Protein AF-A0A094D656-F1 (afdb_monomer)

Nearest PDB structures (foldseek):
  7aer-assembly1_B  TM=6.765E-01  e=6.781E-01  Shewanella oneidensis MR-1
  3q84-assembly1_A  TM=5.888E-01  e=5.180E+00  Homo sapiens

Secondary structure (DSSP, 8-state):
-TTTS-HHHHHHHHHHHHHHHHHHHHHHSTT--TT-HHHHHHHHHHHHHHHHH-SPPTTTSSSHHHHHHHHT--SS------

pLDDT: mean 77.71, std 17.27, range [36.53, 95.62]

Foldseek 3Di:
DVVPDDPLLVVLQVQLVVLVVQLVVLVVPPPDDPVDPVSVVSNVVSLVSNLVSPQHDCVVVPPVVVSCVSNVPDPDDDDDDD

Structure (mmCIF, N/CA/C/O backbone):
data_AF-A0A094D656-F1
#
_entry.id   AF-A0A094D656-F1
#
loop_
_atom_site.group_PDB
_atom_site.id
_atom_site.type_symbol
_atom_site.label_atom_id
_atom_site.label_alt_id
_atom_site.label_comp_id
_atom_site.label_asym_id
_atom_site.label_entity_id
_atom_site.label_seq_id
_atom_site.pdbx_PDB_ins_code
_atom_site.Cartn_x
_atom_site.Cartn_y
_atom_site.Cartn_z
_atom_site.occupancy
_atom_site.B_iso_or_equiv
_atom_site.auth_seq_id
_atom_site.auth_comp_id
_atom_site.auth_asym_id
_atom_site.auth_atom_id
_atom_site.pdbx_PDB_model_num
ATOM 1 N N . ASN A 1 1 ? -16.511 -5.593 10.256 1.00 71.44 1 ASN A N 1
ATOM 2 C CA . ASN A 1 1 ? -15.999 -5.019 11.522 1.00 71.44 1 ASN A CA 1
ATOM 3 C C . ASN A 1 1 ? -16.188 -3.505 11.694 1.00 71.44 1 ASN A C 1
ATOM 5 O O . ASN A 1 1 ? -15.985 -3.026 12.796 1.00 71.44 1 ASN A O 1
ATOM 9 N N . LYS A 1 2 ? -16.695 -2.732 10.709 1.00 72.25 2 LYS A N 1
ATOM 10 C CA . LYS A 1 2 ? -16.835 -1.261 10.8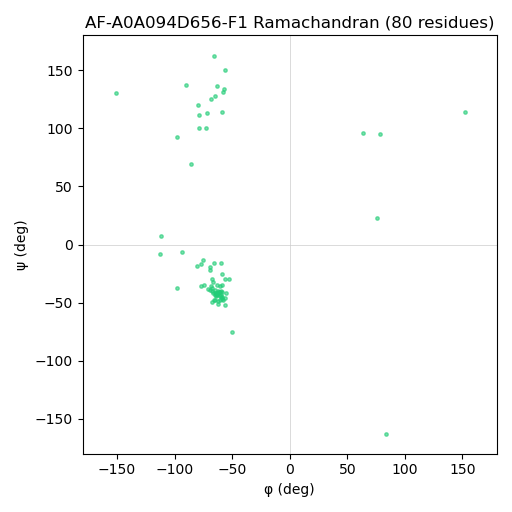60 1.00 72.25 2 LYS A CA 1
ATOM 11 C C . LYS A 1 2 ? -17.668 -0.773 12.061 1.00 72.25 2 LYS A C 1
ATOM 13 O O . LYS A 1 2 ? -17.400 0.300 12.572 1.00 72.25 2 LYS A O 1
ATOM 18 N N . ALA A 1 3 ? -18.660 -1.538 12.518 1.00 73.25 3 ALA A N 1
ATOM 19 C CA . ALA A 1 3 ? -19.485 -1.160 13.671 1.00 73.25 3 ALA A CA 1
ATOM 20 C C . ALA A 1 3 ? -18.824 -1.448 15.036 1.00 73.25 3 ALA A C 1
ATOM 22 O O . ALA A 1 3 ? -19.259 -0.899 16.043 1.00 73.25 3 ALA A O 1
ATOM 23 N N . SER A 1 4 ? -17.806 -2.313 15.073 1.00 81.56 4 SER A N 1
ATOM 24 C CA . SER A 1 4 ? -17.136 -2.785 16.293 1.00 81.56 4 SER A CA 1
ATOM 25 C C . SER A 1 4 ? -15.688 -2.301 16.423 1.00 81.56 4 SER A C 1
ATOM 27 O O . SER A 1 4 ? -15.068 -2.512 17.459 1.00 81.56 4 SER A O 1
ATOM 29 N N . THR A 1 5 ? -15.145 -1.667 15.385 1.00 81.00 5 THR A N 1
ATOM 30 C CA . THR A 1 5 ? -13.801 -1.083 15.368 1.00 81.00 5 THR A CA 1
ATOM 31 C C . THR A 1 5 ? -13.851 0.371 15.843 1.00 81.00 5 THR A C 1
ATOM 33 O O . THR A 1 5 ? -14.734 1.134 15.443 1.00 81.00 5 THR A O 1
ATOM 36 N N . SER A 1 6 ? -12.897 0.771 16.686 1.00 86.69 6 SER A N 1
ATOM 37 C CA . SER A 1 6 ? -12.762 2.153 17.155 1.00 86.69 6 SER A CA 1
ATOM 38 C C . SER A 1 6 ? -12.629 3.120 15.977 1.00 86.69 6 SER A C 1
ATOM 40 O O . SER A 1 6 ? -12.059 2.780 14.945 1.00 86.69 6 SER A O 1
ATOM 42 N N . LYS A 1 7 ? -13.095 4.366 16.124 1.00 85.44 7 LYS A N 1
ATOM 43 C CA . LYS A 1 7 ? -12.957 5.384 15.062 1.00 85.44 7 LYS A CA 1
ATOM 44 C C . LYS A 1 7 ? -11.498 5.654 14.680 1.00 85.44 7 LYS A C 1
ATOM 46 O O . LYS A 1 7 ? -11.216 5.928 13.520 1.00 85.44 7 LYS A O 1
ATOM 51 N N . GLU A 1 8 ? -10.595 5.588 15.654 1.00 82.50 8 GLU A N 1
ATOM 52 C CA . GLU A 1 8 ? -9.158 5.756 15.434 1.00 82.50 8 GLU A CA 1
ATOM 53 C C . GLU A 1 8 ? -8.577 4.595 14.618 1.00 82.50 8 GLU A C 1
ATOM 55 O O . GLU A 1 8 ? -7.957 4.829 13.583 1.00 82.50 8 GLU A O 1
ATOM 60 N N . ASP A 1 9 ? -8.877 3.355 15.012 1.00 82.94 9 ASP A N 1
ATOM 61 C CA . ASP A 1 9 ? -8.472 2.153 14.276 1.00 82.94 9 ASP A CA 1
ATOM 62 C C . ASP A 1 9 ? -9.068 2.124 12.865 1.00 82.94 9 ASP A C 1
ATOM 64 O O . ASP A 1 9 ? -8.369 1.820 11.905 1.00 82.94 9 ASP A O 1
ATOM 68 N N . LEU A 1 10 ? -10.336 2.519 12.702 1.00 86.62 10 LEU A N 1
ATOM 69 C CA . LEU A 1 10 ? -10.963 2.631 11.384 1.00 86.62 10 LEU A CA 1
ATOM 70 C C . LEU A 1 10 ? -10.217 3.598 10.479 1.00 86.62 10 LEU A C 1
ATOM 72 O O . LEU A 1 10 ? -9.956 3.261 9.330 1.00 86.62 10 LEU A O 1
ATOM 76 N N . LYS A 1 11 ? -9.844 4.770 10.997 1.00 85.94 11 LYS A N 1
ATOM 77 C CA . LYS A 1 11 ? -9.086 5.756 10.229 1.00 85.94 11 LYS A CA 1
ATOM 78 C C . LYS A 1 11 ? -7.716 5.209 9.819 1.00 85.94 11 LYS A C 1
ATOM 80 O O . LYS A 1 11 ? -7.291 5.430 8.691 1.00 85.94 11 LYS A O 1
ATOM 85 N N . ARG A 1 12 ? -7.039 4.479 10.711 1.00 86.75 12 ARG A N 1
ATOM 86 C CA . ARG A 1 12 ? -5.758 3.820 10.406 1.00 86.75 12 ARG A CA 1
ATOM 87 C C . ARG A 1 12 ? -5.917 2.746 9.333 1.00 86.75 12 ARG A C 1
ATOM 89 O O . ARG A 1 12 ? -5.124 2.704 8.403 1.00 86.75 12 ARG A O 1
ATOM 96 N N . PHE A 1 13 ? -6.955 1.919 9.423 1.00 87.62 13 PHE A N 1
ATOM 97 C CA . PHE A 1 13 ? -7.224 0.865 8.443 1.00 87.62 13 PHE A CA 1
ATOM 98 C C . PHE A 1 13 ? -7.636 1.422 7.078 1.00 87.62 13 PHE A C 1
ATOM 100 O O . PHE A 1 13 ? -7.251 0.868 6.052 1.00 87.62 13 PHE A O 1
ATOM 107 N N . GLU A 1 14 ? -8.387 2.524 7.047 1.00 89.62 14 GLU A N 1
ATOM 108 C CA . GLU A 1 14 ? -8.712 3.233 5.805 1.00 89.62 14 GLU A CA 1
ATOM 109 C C . GLU A 1 14 ? -7.455 3.830 5.155 1.00 89.62 14 GLU A C 1
ATOM 111 O O . GLU A 1 14 ? -7.297 3.733 3.939 1.00 89.62 14 GLU A O 1
ATOM 116 N N . GLU A 1 15 ? -6.521 4.363 5.949 1.00 88.88 15 GLU A N 1
ATOM 117 C CA . GLU A 1 15 ? -5.225 4.834 5.443 1.00 88.88 15 GLU A CA 1
ATOM 118 C C . GLU A 1 15 ? -4.377 3.676 4.895 1.00 88.88 15 GLU A C 1
ATOM 120 O O . GLU A 1 15 ? -3.895 3.749 3.769 1.00 88.88 15 GLU A O 1
ATOM 125 N N . GLN A 1 16 ? -4.259 2.566 5.632 1.00 87.06 16 GLN A N 1
ATOM 126 C CA . GLN A 1 16 ? -3.559 1.366 5.154 1.00 87.06 16 GLN A CA 1
ATOM 127 C C . GLN A 1 16 ? -4.152 0.857 3.837 1.00 87.06 16 GLN A C 1
ATOM 129 O O . GLN A 1 16 ? -3.410 0.578 2.898 1.00 87.06 16 GLN A O 1
ATOM 134 N N . GLN A 1 17 ? -5.484 0.772 3.742 1.00 89.62 17 GLN A N 1
ATOM 135 C CA . GLN A 1 17 ? -6.169 0.350 2.521 1.00 89.62 17 GLN A CA 1
ATOM 136 C C . GLN A 1 17 ? -5.818 1.260 1.344 1.00 89.62 17 GLN A C 1
ATOM 138 O O . GLN A 1 17 ? -5.483 0.767 0.268 1.00 89.62 17 GLN A O 1
ATOM 143 N N . ARG A 1 18 ? -5.883 2.578 1.550 1.00 92.56 18 ARG A N 1
ATOM 144 C CA . ARG A 1 18 ? -5.558 3.562 0.519 1.00 92.56 18 ARG A CA 1
ATOM 145 C C . ARG A 1 18 ? -4.122 3.401 0.027 1.00 92.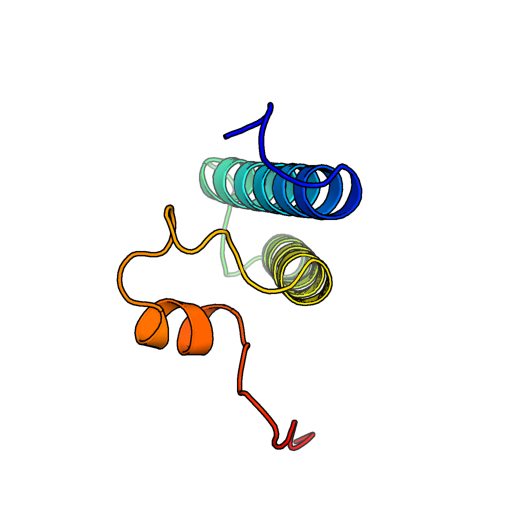56 18 ARG A C 1
ATOM 147 O O . ARG A 1 18 ? -3.890 3.377 -1.177 1.00 92.56 18 ARG A O 1
ATOM 154 N N . VAL A 1 19 ? -3.173 3.269 0.946 1.00 90.56 19 VAL A N 1
ATOM 155 C CA . VAL A 1 19 ? -1.752 3.125 0.617 1.00 90.56 19 VAL A CA 1
ATOM 156 C C . VAL A 1 19 ? -1.497 1.832 -0.166 1.00 90.56 19 VAL A C 1
ATOM 158 O O . VAL A 1 19 ? -0.787 1.864 -1.170 1.00 90.56 19 VAL A O 1
ATOM 161 N N . VAL A 1 20 ? -2.116 0.711 0.231 1.00 90.06 20 VAL A N 1
ATOM 162 C CA . VAL A 1 20 ? -2.059 -0.554 -0.528 1.00 90.06 20 VAL A CA 1
ATOM 163 C C . VAL A 1 20 ? -2.631 -0.370 -1.934 1.00 90.06 20 VAL A C 1
ATOM 165 O O . VAL A 1 20 ? -2.020 -0.812 -2.903 1.00 90.06 20 VAL A O 1
ATOM 168 N N . GLU A 1 21 ? -3.778 0.295 -2.069 1.00 93.06 21 GLU A N 1
ATOM 169 C CA . GLU A 1 21 ? -4.404 0.545 -3.370 1.00 93.06 21 GLU A CA 1
ATOM 170 C C . GLU A 1 21 ? -3.508 1.398 -4.282 1.00 93.06 21 GLU A C 1
ATOM 172 O O . GLU A 1 21 ? -3.378 1.096 -5.467 1.00 93.06 21 GLU A O 1
ATOM 177 N N . GLU A 1 22 ? -2.853 2.431 -3.744 1.00 93.75 22 GLU A N 1
ATOM 178 C CA . GLU A 1 22 ? -1.889 3.256 -4.485 1.00 93.75 22 GLU A CA 1
ATOM 179 C C . GLU A 1 22 ? -0.673 2.441 -4.955 1.00 93.75 22 GLU A C 1
ATOM 181 O O . GLU A 1 22 ? -0.254 2.572 -6.105 1.00 93.75 22 GLU A O 1
ATOM 186 N N . ILE A 1 23 ? -0.140 1.560 -4.102 1.00 91.25 23 ILE A N 1
ATOM 187 C CA . ILE A 1 23 ? 0.964 0.656 -4.456 1.00 91.25 23 ILE A CA 1
ATOM 188 C C . ILE A 1 23 ? 0.549 -0.295 -5.582 1.00 91.25 23 ILE A C 1
ATOM 190 O O . ILE A 1 23 ? 1.254 -0.403 -6.585 1.00 91.25 23 ILE A O 1
ATOM 194 N N . VAL A 1 24 ? -0.592 -0.975 -5.435 1.00 94.25 24 VAL A N 1
ATOM 195 C CA . VAL A 1 24 ? -1.084 -1.941 -6.429 1.00 94.25 24 VAL A CA 1
ATOM 196 C C . VAL A 1 24 ? -1.319 -1.250 -7.767 1.00 94.25 24 VAL A C 1
ATOM 198 O O . VAL A 1 24 ? -0.796 -1.710 -8.777 1.00 94.25 24 VAL A O 1
ATOM 201 N N . LYS A 1 25 ? -2.002 -0.098 -7.771 1.00 94.81 25 LYS A N 1
ATOM 202 C CA . LYS A 1 25 ? -2.208 0.691 -8.994 1.00 94.81 25 LYS A CA 1
ATOM 203 C C . LYS A 1 25 ? -0.895 1.044 -9.670 1.00 94.81 25 LYS A C 1
ATOM 205 O O . LYS A 1 25 ? -0.809 0.954 -10.888 1.00 94.81 25 LYS A O 1
ATOM 210 N N . LYS A 1 26 ? 0.124 1.424 -8.894 1.00 93.94 26 LYS A N 1
ATOM 211 C CA . LYS A 1 26 ? 1.430 1.768 -9.449 1.00 93.94 26 LYS A CA 1
ATOM 212 C C . LYS A 1 26 ? 2.102 0.571 -10.117 1.00 93.94 26 LYS A C 1
ATOM 214 O O . LYS A 1 26 ? 2.647 0.733 -11.200 1.00 93.94 26 LYS A O 1
ATOM 219 N N . PHE A 1 27 ? 2.029 -0.613 -9.512 1.00 93.38 27 PHE A N 1
ATOM 220 C CA . PHE A 1 27 ? 2.536 -1.852 -10.114 1.00 93.38 27 PHE A CA 1
ATOM 221 C C . PHE A 1 27 ? 1.743 -2.301 -11.348 1.00 93.38 27 PHE A C 1
ATOM 223 O O . PHE A 1 27 ? 2.304 -2.930 -12.241 1.00 93.38 27 PHE A O 1
ATOM 230 N N . GLU A 1 28 ? 0.449 -1.990 -11.408 1.00 95.56 28 GLU A N 1
ATOM 231 C CA . GLU A 1 28 ? -0.407 -2.284 -12.562 1.00 95.56 28 GLU A CA 1
ATOM 232 C C . GLU A 1 28 ? -0.161 -1.339 -13.752 1.00 95.56 28 GLU A C 1
ATOM 234 O O . GLU A 1 28 ? -0.611 -1.624 -14.866 1.00 95.56 28 GLU A O 1
ATOM 239 N N . GLU A 1 29 ? 0.557 -0.225 -13.561 1.00 95.62 29 GLU A N 1
ATOM 240 C CA . GLU A 1 29 ? 0.911 0.669 -14.661 1.00 95.62 29 GLU A CA 1
ATOM 241 C C . GLU A 1 29 ? 1.843 -0.048 -15.655 1.00 95.62 29 GLU A C 1
ATOM 243 O O . GLU A 1 29 ? 2.908 -0.531 -15.274 1.00 95.62 29 GLU A O 1
ATOM 248 N N . PRO A 1 30 ? 1.535 -0.051 -16.966 1.00 95.56 30 PRO A N 1
ATOM 249 C CA . PRO A 1 30 ? 2.365 -0.730 -17.967 1.00 95.56 30 PRO A CA 1
ATOM 250 C C . PRO A 1 30 ? 3.759 -0.103 -18.121 1.00 95.56 30 PRO A C 1
ATOM 252 O O . PRO A 1 30 ? 4.646 -0.693 -18.733 1.00 95.56 30 PRO A O 1
ATOM 255 N N . THR A 1 31 ? 3.935 1.116 -17.614 1.00 95.19 31 THR A N 1
ATOM 256 C CA . THR A 1 31 ? 5.194 1.861 -17.618 1.00 95.19 31 THR A CA 1
ATOM 257 C C . THR A 1 31 ? 6.003 1.670 -16.345 1.00 95.19 31 THR A C 1
ATOM 259 O O 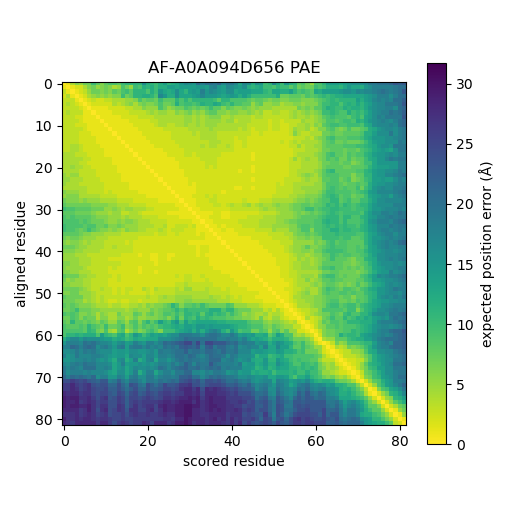. THR A 1 31 ? 7.117 2.185 -16.280 1.00 95.19 31 THR A O 1
ATOM 262 N N . TYR A 1 32 ? 5.453 0.978 -15.343 1.00 94.75 32 TYR A N 1
ATOM 263 C CA . TYR A 1 32 ? 6.158 0.714 -14.102 1.00 94.75 32 TYR A CA 1
ATOM 264 C C . TYR A 1 32 ? 7.467 -0.020 -14.375 1.00 94.75 32 TYR A C 1
ATOM 266 O O . TYR A 1 32 ? 7.515 -1.002 -15.122 1.00 94.75 32 TYR A O 1
ATOM 274 N N . THR A 1 33 ? 8.538 0.442 -13.741 1.00 92.44 33 THR A N 1
ATOM 275 C CA . THR A 1 33 ? 9.807 -0.270 -13.765 1.00 92.44 33 THR A CA 1
ATOM 276 C C . THR A 1 33 ? 10.610 -0.007 -12.504 1.00 92.44 33 THR A C 1
ATOM 278 O O . THR A 1 33 ? 10.881 1.137 -12.150 1.00 92.44 33 THR A O 1
ATOM 281 N N . ASP A 1 34 ? 11.095 -1.072 -11.868 1.00 89.00 34 ASP A N 1
ATOM 282 C CA . ASP A 1 34 ? 12.044 -0.978 -10.754 1.00 89.00 34 ASP A CA 1
ATOM 283 C C . ASP A 1 34 ? 13.356 -0.268 -11.140 1.00 89.00 34 ASP A C 1
ATOM 285 O O . ASP A 1 34 ? 14.114 0.163 -10.276 1.00 89.00 34 ASP A O 1
ATOM 289 N N . ALA A 1 35 ? 13.655 -0.106 -12.433 1.00 93.56 35 ALA A N 1
ATOM 290 C CA . ALA A 1 35 ? 14.804 0.680 -12.878 1.00 93.56 35 ALA A CA 1
ATOM 291 C C . ALA A 1 35 ? 14.562 2.202 -12.803 1.00 93.56 35 ALA A C 1
ATOM 293 O O . ALA A 1 35 ? 15.520 2.976 -12.848 1.00 93.56 35 ALA A O 1
ATOM 294 N N . SER A 1 36 ? 13.304 2.643 -12.694 1.00 95.00 36 SER A N 1
ATOM 295 C CA . SER A 1 36 ? 12.932 4.053 -12.595 1.00 95.00 36 SER A CA 1
ATOM 296 C C . SER A 1 36 ? 13.138 4.538 -11.158 1.00 95.00 36 SER A C 1
ATOM 298 O O . SER A 1 36 ? 12.499 4.021 -10.237 1.00 95.00 36 SER A O 1
ATOM 300 N N . PRO A 1 37 ? 14.000 5.546 -10.924 1.00 94.38 37 PRO A N 1
ATOM 301 C CA . PRO A 1 37 ? 14.179 6.104 -9.587 1.00 94.38 37 PRO A CA 1
ATOM 302 C C . PRO A 1 37 ? 12.870 6.699 -9.055 1.00 94.38 37 PRO A C 1
ATOM 304 O O . PRO A 1 37 ? 12.567 6.527 -7.882 1.00 94.38 37 PRO A O 1
ATOM 307 N N . THR A 1 38 ? 12.054 7.302 -9.924 1.00 94.38 38 THR A N 1
ATOM 308 C CA . THR A 1 38 ? 10.757 7.878 -9.552 1.00 94.38 38 THR A CA 1
ATOM 309 C C . THR A 1 38 ? 9.753 6.814 -9.116 1.00 94.38 38 THR A C 1
ATOM 311 O O . THR A 1 38 ? 9.051 7.011 -8.128 1.00 94.38 38 THR A O 1
ATOM 314 N N . ASP A 1 39 ? 9.689 5.673 -9.809 1.00 93.00 39 ASP A N 1
ATOM 315 C CA . ASP A 1 39 ? 8.768 4.599 -9.421 1.00 93.00 39 ASP A CA 1
ATOM 316 C C . ASP A 1 39 ? 9.216 3.947 -8.110 1.00 93.00 39 ASP A C 1
ATOM 318 O O . ASP A 1 39 ? 8.394 3.677 -7.236 1.00 93.00 39 ASP A O 1
ATOM 322 N N . ARG A 1 40 ? 10.529 3.765 -7.925 1.00 93.25 40 ARG A N 1
ATOM 323 C CA . ARG A 1 40 ? 11.093 3.268 -6.666 1.00 93.25 40 ARG A CA 1
ATOM 324 C C . ARG A 1 40 ? 10.817 4.202 -5.494 1.00 93.25 40 ARG A C 1
ATOM 326 O O . ARG A 1 40 ? 10.372 3.732 -4.451 1.00 93.25 40 ARG A O 1
ATOM 333 N N . GLU A 1 41 ? 11.071 5.499 -5.651 1.00 94.00 41 GL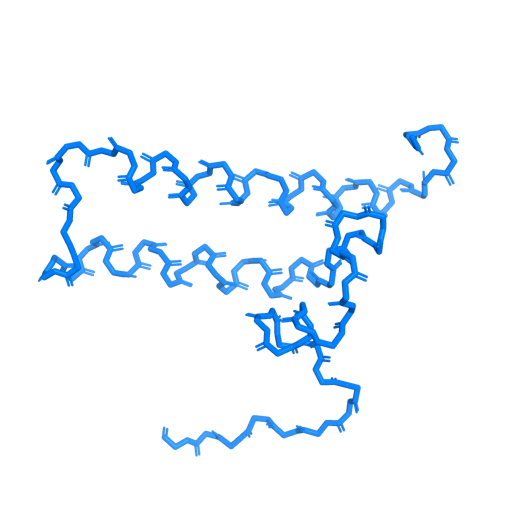U A N 1
ATOM 334 C CA . GLU A 1 41 ? 10.787 6.501 -4.618 1.00 94.00 41 GLU A CA 1
ATOM 335 C C . GLU A 1 41 ? 9.298 6.517 -4.271 1.00 94.00 41 GLU A C 1
ATOM 337 O O . GLU A 1 41 ? 8.949 6.461 -3.093 1.00 94.00 41 GLU A O 1
ATOM 342 N N . TYR A 1 42 ? 8.421 6.465 -5.280 1.00 93.62 42 TYR A N 1
ATOM 343 C CA . TYR A 1 42 ? 6.979 6.383 -5.070 1.00 93.62 42 TYR A CA 1
ATOM 344 C C . TYR A 1 42 ? 6.606 5.179 -4.195 1.00 93.62 42 TYR A C 1
ATOM 346 O O . TYR A 1 42 ? 5.925 5.348 -3.185 1.00 93.62 42 TYR A O 1
ATOM 354 N N . ILE A 1 43 ? 7.072 3.972 -4.533 1.00 92.25 43 ILE A N 1
ATOM 355 C CA . ILE A 1 43 ? 6.767 2.761 -3.755 1.00 92.25 43 ILE A CA 1
ATOM 356 C C . ILE A 1 43 ? 7.331 2.856 -2.331 1.00 92.25 43 ILE A C 1
ATOM 358 O O . ILE A 1 43 ? 6.619 2.545 -1.376 1.00 92.25 43 ILE A O 1
ATOM 362 N N . VAL A 1 44 ? 8.569 3.331 -2.162 1.00 89.81 44 VAL A N 1
ATOM 363 C CA . VAL A 1 44 ? 9.206 3.485 -0.842 1.00 89.81 44 VAL A CA 1
ATOM 364 C C . VAL A 1 44 ? 8.427 4.452 0.052 1.00 89.81 44 VAL A C 1
ATOM 366 O O . VAL A 1 44 ? 8.178 4.128 1.213 1.00 89.81 44 VAL A O 1
ATOM 369 N N . GLU A 1 45 ? 7.980 5.596 -0.471 1.00 91.50 45 GLU A N 1
ATOM 370 C CA . GLU A 1 45 ? 7.154 6.548 0.285 1.00 91.50 45 GLU A CA 1
ATOM 371 C C . GLU A 1 45 ? 5.851 5.911 0.786 1.00 91.50 45 GLU A C 1
ATOM 373 O O . GLU A 1 45 ? 5.444 6.128 1.930 1.00 91.50 45 GLU A O 1
ATOM 378 N N . ARG A 1 46 ? 5.198 5.085 -0.043 1.00 92.69 46 ARG A N 1
ATOM 379 C CA . ARG A 1 46 ? 3.962 4.395 0.353 1.00 92.69 46 ARG A CA 1
ATOM 380 C C . ARG A 1 46 ? 4.246 3.305 1.384 1.00 92.69 46 ARG A C 1
ATOM 382 O O . ARG A 1 46 ? 3.502 3.186 2.351 1.00 92.69 46 ARG A O 1
ATOM 389 N N . MET A 1 47 ? 5.349 2.570 1.261 1.00 86.81 47 MET A N 1
ATOM 390 C CA . MET A 1 47 ? 5.754 1.597 2.284 1.00 86.81 47 MET A CA 1
ATOM 391 C C . MET A 1 47 ? 6.029 2.267 3.638 1.00 86.81 47 MET A C 1
ATOM 393 O O . MET A 1 47 ? 5.579 1.773 4.671 1.00 86.81 47 MET A O 1
ATOM 397 N N . GLN A 1 48 ? 6.687 3.431 3.648 1.00 86.31 48 GLN A N 1
ATOM 398 C CA . GLN A 1 48 ? 6.897 4.219 4.869 1.00 86.31 48 GLN A CA 1
ATOM 399 C C . GLN A 1 48 ? 5.577 4.732 5.460 1.00 86.31 48 GLN A C 1
ATOM 401 O O . GLN A 1 48 ? 5.371 4.660 6.671 1.00 86.31 48 GLN A O 1
ATOM 406 N N . SER A 1 49 ? 4.659 5.209 4.614 1.00 86.75 49 SER A N 1
ATOM 407 C CA . SER A 1 49 ? 3.312 5.611 5.036 1.00 86.75 49 SER A CA 1
ATOM 408 C C . SER A 1 49 ? 2.549 4.446 5.679 1.00 86.75 49 SER A C 1
ATOM 410 O O . SER A 1 49 ? 1.920 4.618 6.724 1.00 86.75 49 SER A O 1
ATOM 412 N N . MET A 1 50 ? 2.683 3.236 5.129 1.00 85.25 50 MET A N 1
ATOM 413 C CA . MET A 1 50 ? 2.070 2.035 5.692 1.00 85.25 50 MET A CA 1
ATOM 414 C C . MET A 1 50 ? 2.647 1.673 7.063 1.00 85.25 50 MET A C 1
ATOM 416 O O . MET A 1 50 ? 1.881 1.397 7.986 1.00 85.25 50 MET A O 1
ATOM 420 N N . GLN A 1 51 ? 3.972 1.749 7.232 1.00 82.19 51 GLN A N 1
ATOM 421 C CA . GLN A 1 51 ? 4.609 1.562 8.542 1.00 82.19 51 GLN A CA 1
ATOM 422 C C . GLN A 1 51 ? 4.126 2.601 9.562 1.00 82.19 51 GLN A C 1
ATOM 424 O O . GLN A 1 51 ? 3.830 2.251 10.703 1.00 82.19 51 GLN A O 1
ATOM 429 N N . ALA A 1 52 ? 3.976 3.866 9.154 1.00 81.38 52 ALA A N 1
ATOM 430 C CA . ALA A 1 52 ? 3.470 4.933 10.019 1.00 81.38 52 ALA A CA 1
ATOM 431 C C . ALA A 1 52 ? 1.994 4.733 10.417 1.00 81.38 52 ALA A C 1
ATOM 433 O O . ALA A 1 52 ? 1.601 5.079 11.533 1.00 81.38 52 ALA A O 1
ATOM 434 N N . ALA A 1 53 ? 1.176 4.140 9.540 1.00 81.75 53 ALA A N 1
ATOM 435 C CA . ALA A 1 53 ? -0.193 3.737 9.869 1.00 81.75 53 ALA A CA 1
ATOM 436 C C . ALA A 1 53 ? -0.235 2.557 10.869 1.00 81.75 53 ALA A C 1
ATOM 438 O O . ALA A 1 53 ? -1.230 2.364 11.580 1.00 81.75 53 ALA A O 1
ATOM 439 N N . GLY A 1 54 ? 0.873 1.823 10.997 1.00 78.81 54 GLY A N 1
ATOM 440 C CA . GLY A 1 54 ? 1.114 0.725 11.931 1.00 78.81 54 GLY A CA 1
ATOM 441 C C . GLY A 1 54 ? 0.581 -0.615 11.438 1.00 78.81 54 GLY A C 1
ATOM 442 O O . GLY A 1 54 ? 0.304 -0.784 10.254 1.00 78.81 54 GLY A O 1
ATOM 443 N N . SER A 1 55 ? 0.445 -1.580 12.349 1.00 74.62 55 SER A N 1
ATOM 444 C CA . SER A 1 55 ? 0.139 -2.964 11.982 1.00 74.62 55 SER A CA 1
ATOM 445 C C . SER A 1 55 ? -1.227 -3.112 11.289 1.00 74.62 55 SER A C 1
ATOM 447 O O . SER A 1 55 ? -2.209 -2.509 11.741 1.00 74.62 55 SER A O 1
ATOM 449 N N . PRO A 1 56 ? -1.317 -3.909 10.209 1.00 71.50 56 PRO A N 1
ATOM 450 C CA . PRO A 1 56 ? -2.585 -4.207 9.552 1.00 71.50 56 PRO A CA 1
ATOM 451 C C . PRO A 1 56 ? -3.531 -5.029 10.451 1.00 71.50 56 PRO A C 1
ATOM 453 O O . PRO A 1 56 ? -3.086 -5.629 11.433 1.00 71.50 56 PRO A O 1
ATOM 456 N N . PRO A 1 57 ? -4.846 -5.073 10.150 1.00 72.88 57 PRO A N 1
ATOM 457 C CA . PRO A 1 57 ? -5.812 -5.840 10.933 1.00 72.88 57 PRO A CA 1
ATOM 458 C C . PRO A 1 57 ? -5.438 -7.325 10.984 1.00 72.88 57 PRO A C 1
ATOM 460 O O . PRO A 1 57 ? -5.241 -7.937 9.936 1.00 72.88 57 PRO A O 1
ATOM 463 N N . ALA A 1 58 ? -5.427 -7.926 12.178 1.00 69.75 58 ALA A N 1
ATOM 464 C CA . ALA A 1 58 ? -5.067 -9.338 12.376 1.00 69.75 58 ALA A CA 1
ATOM 465 C C . ALA A 1 58 ? -5.962 -10.328 11.596 1.00 69.75 58 ALA A C 1
ATOM 467 O O . ALA A 1 58 ? -5.523 -11.415 11.249 1.00 69.75 58 ALA A O 1
ATOM 468 N N . ASP A 1 59 ? -7.202 -9.946 11.270 1.00 71.31 59 ASP A N 1
ATOM 469 C CA . ASP A 1 59 ? -8.086 -10.733 10.393 1.00 71.31 59 ASP A CA 1
ATOM 470 C C . ASP A 1 59 ? -7.624 -10.768 8.920 1.00 71.31 59 ASP A C 1
ATOM 472 O O . ASP A 1 59 ? -8.043 -11.647 8.169 1.00 71.31 59 ASP A O 1
ATOM 476 N N . LEU A 1 60 ? -6.816 -9.797 8.475 1.00 68.06 60 LEU A N 1
ATOM 477 C CA . LEU A 1 60 ? -6.356 -9.675 7.083 1.00 68.06 60 LEU A CA 1
ATOM 478 C C . LEU A 1 60 ? -4.962 -10.266 6.874 1.00 68.06 60 LEU A C 1
ATOM 480 O O . LEU A 1 60 ? -4.694 -10.874 5.840 1.00 68.06 60 LEU A O 1
ATOM 484 N N . VAL A 1 61 ? -4.077 -10.090 7.850 1.00 64.69 61 VAL A N 1
ATOM 485 C CA . VAL A 1 61 ? -2.744 -10.693 7.874 1.00 64.69 61 VAL A CA 1
ATOM 486 C C . VAL A 1 61 ? -2.801 -11.942 8.736 1.00 64.69 61 VAL A C 1
ATOM 488 O O . VAL A 1 61 ? -2.662 -11.861 9.948 1.00 64.69 61 VAL A O 1
ATOM 491 N N . GLY A 1 62 ? -3.053 -13.089 8.100 1.00 67.38 62 GLY A N 1
ATOM 492 C CA . GLY A 1 62 ? -3.186 -14.375 8.788 1.00 67.38 62 GLY A CA 1
ATOM 493 C C . GLY A 1 62 ? -2.024 -14.664 9.747 1.00 67.38 62 GLY A C 1
ATOM 494 O O . GLY A 1 62 ? -2.187 -14.563 10.960 1.00 67.38 62 GLY A O 1
ATOM 495 N N . ASP A 1 63 ? -0.847 -15.027 9.230 1.00 60.97 63 ASP A N 1
ATOM 496 C CA . ASP A 1 63 ? 0.332 -15.224 10.080 1.00 60.97 63 ASP A CA 1
ATOM 497 C C . ASP A 1 63 ? 0.963 -13.871 10.441 1.00 60.97 63 ASP A C 1
ATOM 499 O O . ASP A 1 63 ? 1.697 -13.268 9.650 1.00 60.97 63 ASP A O 1
ATOM 503 N N . MET A 1 64 ? 0.669 -13.402 11.655 1.00 56.66 64 MET A N 1
ATOM 504 C CA . MET A 1 64 ? 1.218 -12.173 12.232 1.00 56.66 64 MET A CA 1
ATOM 505 C C . MET A 1 64 ? 2.750 -12.120 12.184 1.00 56.66 64 MET A C 1
ATOM 507 O O . MET A 1 64 ? 3.282 -11.027 12.022 1.00 56.66 64 MET A O 1
ATOM 511 N N . ALA A 1 65 ? 3.461 -13.254 12.237 1.00 57.28 65 ALA A N 1
ATOM 512 C CA . ALA A 1 65 ? 4.922 -13.262 12.137 1.00 57.28 65 ALA A CA 1
ATOM 513 C C . ALA A 1 65 ? 5.391 -12.767 10.759 1.00 57.28 65 ALA A C 1
ATOM 515 O O . ALA A 1 65 ? 6.180 -11.828 10.667 1.00 57.28 65 ALA A O 1
ATOM 516 N N . SER A 1 66 ? 4.791 -13.297 9.689 1.00 58.78 66 SER A N 1
ATOM 517 C CA . SER A 1 66 ? 5.093 -12.882 8.312 1.00 58.78 66 SER A CA 1
ATOM 518 C C . SER A 1 66 ? 4.739 -11.413 8.044 1.00 58.78 66 SER A C 1
ATOM 520 O O . SER A 1 66 ? 5.449 -10.707 7.329 1.00 58.78 66 SER A O 1
ATOM 522 N N . ALA A 1 67 ? 3.663 -10.921 8.663 1.00 56.12 67 ALA A N 1
ATOM 523 C CA . ALA A 1 67 ? 3.246 -9.529 8.562 1.00 56.12 67 ALA A CA 1
ATOM 524 C C . ALA A 1 67 ? 4.131 -8.583 9.384 1.00 56.12 67 ALA A C 1
ATOM 526 O O . ALA A 1 67 ? 4.391 -7.463 8.954 1.00 56.12 67 ALA A O 1
ATOM 527 N N . GLN A 1 68 ? 4.620 -9.019 10.544 1.00 57.72 68 GLN A N 1
ATOM 528 C CA . GLN A 1 68 ? 5.569 -8.258 11.356 1.00 57.72 68 GLN A CA 1
ATOM 529 C C . GLN A 1 68 ? 6.933 -8.142 10.671 1.00 57.72 68 GLN A C 1
ATOM 531 O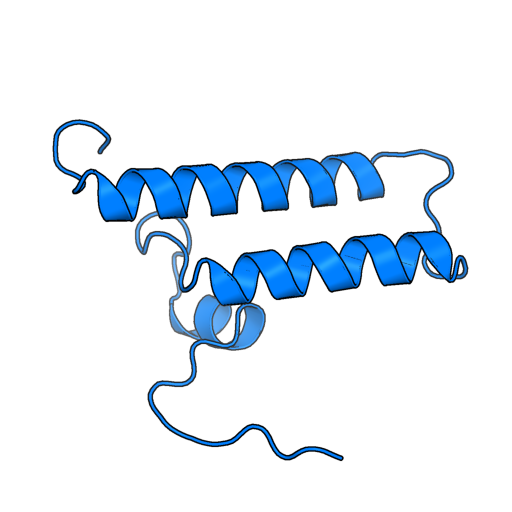 O . GLN A 1 68 ? 7.521 -7.062 10.704 1.00 57.72 68 GLN A O 1
ATOM 536 N N . GLU A 1 69 ? 7.384 -9.195 9.985 1.00 59.16 69 GLU A N 1
AT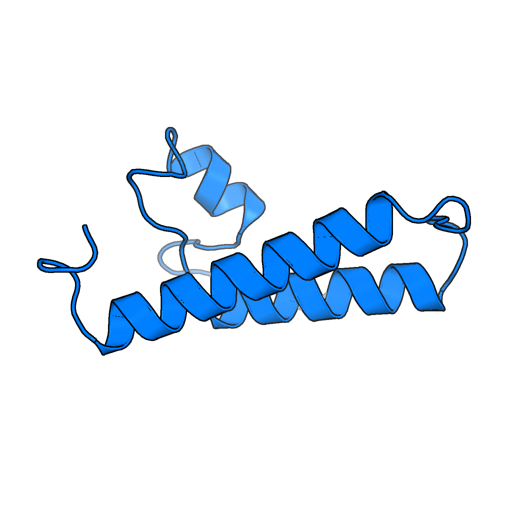OM 537 C CA . GLU A 1 69 ? 8.591 -9.169 9.149 1.00 59.16 69 GLU A CA 1
ATOM 538 C C . GLU A 1 69 ? 8.423 -8.275 7.907 1.00 59.16 69 GLU A C 1
ATOM 540 O O . GLU A 1 69 ? 9.336 -7.529 7.562 1.00 59.16 69 GLU A O 1
ATOM 545 N N . ALA A 1 70 ? 7.252 -8.292 7.259 1.00 57.97 70 ALA A N 1
ATOM 546 C CA . ALA A 1 70 ? 6.989 -7.492 6.058 1.00 57.97 70 ALA A CA 1
ATOM 547 C C . ALA A 1 70 ? 6.717 -6.002 6.343 1.00 57.97 70 AL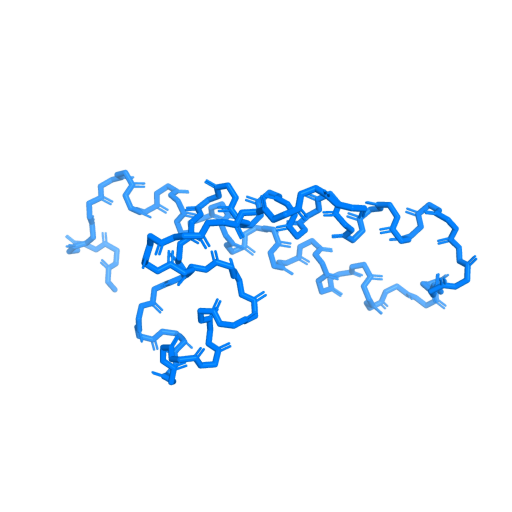A A C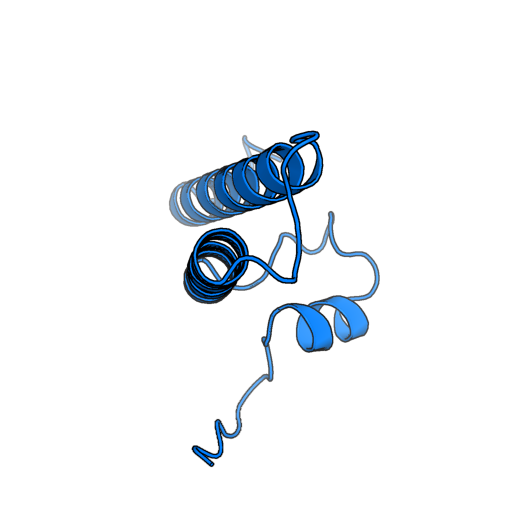 1
ATOM 549 O O . ALA A 1 70 ? 7.112 -5.139 5.558 1.00 57.97 70 ALA A O 1
ATOM 550 N N . PHE A 1 71 ? 6.040 -5.687 7.451 1.00 57.81 71 PHE A N 1
ATOM 551 C CA . PHE A 1 71 ? 5.569 -4.333 7.775 1.00 57.81 71 PHE A CA 1
ATOM 552 C C . PHE A 1 71 ? 6.279 -3.697 8.980 1.00 57.81 71 PHE A C 1
ATOM 554 O O . PHE A 1 71 ? 5.903 -2.606 9.400 1.00 57.81 71 PHE A O 1
ATOM 561 N N . GLY A 1 72 ? 7.326 -4.328 9.521 1.00 55.03 72 GLY A N 1
ATOM 562 C CA . GLY A 1 72 ? 8.227 -3.706 10.498 1.00 55.03 72 GLY A CA 1
ATOM 563 C C . GLY A 1 72 ? 7.666 -3.573 11.915 1.00 55.03 72 GLY A C 1
ATOM 564 O O . GLY A 1 72 ? 8.138 -2.742 12.687 1.00 55.03 72 GLY A O 1
ATOM 565 N N . ALA A 1 73 ? 6.685 -4.390 12.295 1.00 46.69 73 ALA A N 1
ATOM 566 C CA . ALA A 1 73 ? 6.235 -4.459 13.681 1.00 46.69 73 ALA A CA 1
ATOM 567 C C . ALA A 1 73 ? 7.109 -5.447 14.473 1.00 46.69 73 ALA A C 1
ATOM 569 O O . ALA A 1 73 ? 6.658 -6.513 14.888 1.00 46.69 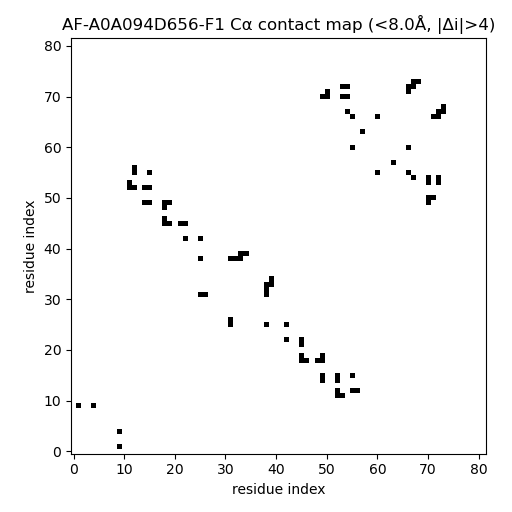73 ALA A O 1
ATOM 570 N N . ALA A 1 74 ? 8.371 -5.085 14.708 1.00 42.00 74 ALA A N 1
ATOM 571 C CA . ALA A 1 74 ? 9.108 -5.667 15.823 1.00 42.00 74 ALA A CA 1
ATOM 572 C C . ALA A 1 74 ? 8.473 -5.143 17.128 1.00 42.00 74 ALA A C 1
ATOM 574 O O . ALA A 1 74 ? 8.330 -3.924 17.284 1.00 42.00 74 ALA A O 1
ATOM 575 N N . PRO A 1 75 ? 8.049 -6.014 18.061 1.00 43.22 75 PRO A N 1
ATOM 576 C CA . PRO A 1 75 ? 7.751 -5.573 19.408 1.00 43.22 75 PRO A CA 1
ATOM 577 C C . PRO A 1 75 ? 9.102 -5.280 20.053 1.00 43.22 75 PRO A C 1
ATOM 579 O O . PRO A 1 75 ? 9.776 -6.212 20.459 1.00 43.22 75 PRO A O 1
ATOM 582 N N . ASP A 1 76 ? 9.478 -4.003 20.107 1.00 47.94 76 ASP A N 1
ATOM 583 C CA . ASP A 1 76 ? 10.656 -3.527 20.841 1.00 47.94 76 ASP A CA 1
ATOM 584 C C . ASP A 1 76 ? 11.996 -4.080 20.300 1.00 47.94 76 ASP A C 1
ATOM 586 O O . ASP A 1 76 ? 12.384 -5.189 20.621 1.00 47.94 76 ASP A O 1
ATOM 590 N N . GLU A 1 77 ? 12.678 -3.317 19.434 1.00 50.72 77 GLU A N 1
ATOM 591 C CA . GLU A 1 77 ? 14.152 -3.223 19.293 1.00 50.72 77 GLU A CA 1
ATOM 592 C C . GLU A 1 77 ? 14.575 -2.851 17.857 1.00 50.72 77 GLU A C 1
ATOM 594 O O . GLU A 1 77 ? 14.456 -3.625 16.913 1.00 50.72 77 GLU A O 1
ATOM 599 N N . GLY A 1 78 ? 15.162 -1.656 17.731 1.00 40.69 78 GLY A N 1
ATOM 600 C CA . GLY A 1 78 ? 16.292 -1.409 16.834 1.00 40.69 78 GLY A CA 1
ATOM 601 C C . GLY A 1 78 ? 16.007 -1.233 15.342 1.00 40.69 78 GLY A C 1
ATOM 602 O O . GLY A 1 78 ? 16.133 -2.167 14.561 1.00 40.69 78 GLY A O 1
ATOM 603 N N . CYS A 1 79 ? 15.869 0.020 14.907 1.00 36.53 79 CYS A N 1
ATOM 604 C CA . CYS A 1 79 ? 16.511 0.416 13.653 1.00 36.53 79 CYS A CA 1
ATOM 605 C C . CYS A 1 79 ? 18.028 0.502 13.907 1.00 36.53 79 CYS A C 1
ATOM 607 O O . CYS A 1 79 ? 18.435 1.420 14.626 1.00 36.53 79 CYS A O 1
ATOM 609 N N . PRO A 1 80 ? 18.906 -0.340 13.328 1.00 49.25 80 PRO A N 1
ATOM 610 C CA . PRO A 1 80 ? 20.256 0.114 13.073 1.00 49.25 80 PRO A CA 1
ATOM 611 C C . PRO A 1 80 ? 20.195 0.970 11.806 1.00 49.25 80 PRO A C 1
ATOM 613 O O . PRO A 1 80 ? 19.935 0.476 10.711 1.00 49.25 80 PRO A O 1
ATOM 616 N N . GLN A 1 81 ? 20.411 2.275 11.966 1.00 45.38 81 GLN A N 1
ATOM 617 C CA . GLN A 1 81 ? 20.900 3.095 10.865 1.00 45.38 81 GLN A CA 1
ATOM 618 C C . GLN A 1 81 ? 22.236 2.504 10.409 1.00 45.38 81 GLN A C 1
ATOM 620 O O . GLN A 1 81 ? 23.192 2.509 11.185 1.00 45.38 81 GLN A O 1
ATOM 625 N N . GLN A 1 82 ? 22.281 1.985 9.185 1.00 40.19 82 GLN A N 1
ATOM 626 C CA . GLN A 1 82 ? 23.508 1.797 8.414 1.00 40.19 82 GLN A CA 1
ATOM 627 C C . GLN A 1 82 ? 23.232 2.162 6.960 1.00 40.19 82 GLN A C 1
ATOM 629 O O . GLN A 1 82 ? 22.261 1.609 6.398 1.00 40.19 82 GLN A O 1
#

Mean predicted aligned error: 9.3 Å

Solvent-accessible surface area (backbone atoms only — not comparable to full-atom values): 5025 Å² total; per-residue (Å²): 106,82,91,78,50,54,74,67,57,46,53,33,51,52,49,40,50,50,39,50,50,54,48,51,53,48,67,68,38,93,80,56,43,88,85,37,68,68,55,44,51,52,48,51,54,38,54,51,49,36,43,74,51,42,84,75,59,65,90,76,40,73,60,56,67,64,45,25,71,75,53,66,58,63,84,82,76,78,85,78,88,125

Radius of gyration: 14.59 Å; Cα contacts (8 Å, |Δi|>4): 47; chains: 1; bounding box: 43×23×39 Å

Sequence (82 aa):
NKASTSKEDLKRFEEQQRVVEEIVKKFEEPTYTDASPTDREYIVERMQSMQAAGSPPADLVGDMASAQEAFGAAPDEGCPQQ